Protein AF-A0A0K9NLX5-F1 (afdb_monomer_lite)

Foldseek 3Di:
DVVVVVLLVVLLVLLAVLLVVVVVLCVVCVPPDPVVVLVVLLVNLQVLLVQLVPDPSSLVSNCPRNPNVNLVVLLVLLQDDDDPSSVSSNVSSVSNVVSQCPDPVRVCSSCVDPCNVVSVVNNVCSPDPDPDDDDDDPPPPPDVPDDDDDDD

Secondary structure (DSSP, 8-state):
-HHHHHHHHHHHHHHHHHHHHHHHHHHHHTSS-HHHHHHHHHHHHHHHHHHHHH-HHHHHHHHSTTTTHHHHHHHHHHHS---GGGHHHHHHHHHHHHHHHT-TTTHHHHHTSTTHHHHHHHHHHHTSPPSS-----------TT-------

Organism: Zostera marina (NCBI:txid29655)

Radius of gyration: 17.02 Å; chains: 1; bounding box: 47×49×40 Å

Sequence (152 aa):
MDLFKRVIGSMKQTGAAAAVLWKSLTSVLSSANHKVKRGFEIRFAALVADIVAANEGRRRAIVEAGNGAVVDWLLDTVGKKSAVEGVATQAEAAKALAFLIGDVDVREKVLGRPGALPNLLRFIFSFQPKKSVKVKYFVVIMFPRYCRLLSF

Structure (mmCIF, N/CA/C/O backbone):
data_AF-A0A0K9NLX5-F1
#
_entry.id   AF-A0A0K9NLX5-F1
#
loop_
_atom_site.group_PDB
_atom_site.id
_atom_site.type_symbol
_atom_site.label_atom_id
_atom_site.label_alt_id
_atom_site.label_comp_id
_atom_site.label_asym_id
_atom_site.label_entity_id
_atom_site.label_seq_id
_atom_site.pdbx_PDB_ins_code
_atom_site.Cartn_x
_atom_site.Cartn_y
_atom_site.Cartn_z
_atom_site.occupancy
_atom_site.B_iso_or_equiv
_atom_site.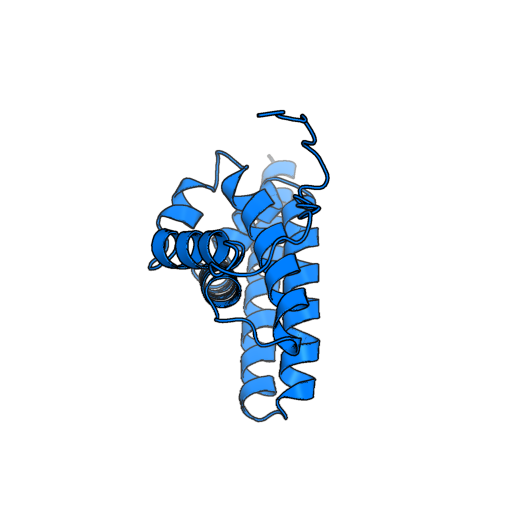auth_seq_id
_atom_site.auth_comp_id
_atom_site.auth_asym_id
_atom_site.auth_atom_id
_atom_site.pdbx_PDB_model_num
ATOM 1 N N . MET A 1 1 ? -28.050 -0.451 16.691 1.00 49.97 1 MET A N 1
ATOM 2 C CA . MET A 1 1 ? -26.636 -0.843 16.915 1.00 49.97 1 MET A CA 1
ATOM 3 C C . MET A 1 1 ? -26.110 -1.848 15.879 1.00 49.97 1 MET A C 1
ATOM 5 O O . MET A 1 1 ? -24.898 -1.976 15.737 1.00 49.97 1 MET A O 1
ATOM 9 N N . ASP A 1 2 ? -26.972 -2.514 15.106 1.00 56.72 2 ASP A N 1
ATOM 10 C CA . ASP A 1 2 ? -26.576 -3.582 14.167 1.00 56.72 2 ASP A CA 1
ATOM 11 C C . ASP A 1 2 ? -25.874 -3.104 12.891 1.00 56.72 2 ASP A C 1
ATOM 13 O O . ASP A 1 2 ? -24.981 -3.782 12.385 1.00 56.72 2 ASP A O 1
ATOM 17 N N . LEU A 1 3 ? -26.193 -1.898 12.411 1.00 42.88 3 LEU A N 1
ATOM 18 C CA . LEU A 1 3 ? -25.539 -1.309 11.238 1.00 42.88 3 LEU A CA 1
ATOM 19 C C . LEU A 1 3 ? -24.044 -1.053 11.491 1.00 42.88 3 LEU A C 1
ATOM 21 O O . LEU A 1 3 ? -23.208 -1.413 10.669 1.00 42.88 3 LEU A O 1
ATOM 25 N N . PHE A 1 4 ? -23.697 -0.521 12.667 1.00 40.44 4 PHE A N 1
ATOM 26 C CA . PHE A 1 4 ? -22.307 -0.294 13.074 1.00 40.44 4 PHE A CA 1
ATOM 27 C C . PHE A 1 4 ? -21.530 -1.605 13.199 1.00 40.44 4 PHE A C 1
ATOM 29 O O . PHE A 1 4 ? -20.417 -1.701 12.694 1.00 40.44 4 PHE A O 1
ATOM 36 N N . LYS A 1 5 ? -22.123 -2.649 13.794 1.00 48.78 5 LYS A N 1
ATOM 37 C CA . LYS A 1 5 ? -21.491 -3.976 13.892 1.00 48.78 5 LYS A CA 1
ATOM 38 C C . LYS A 1 5 ? -21.259 -4.606 12.517 1.00 48.78 5 LYS A C 1
ATOM 40 O O . LYS A 1 5 ? -20.198 -5.176 12.284 1.00 48.78 5 LYS A O 1
ATOM 45 N N . ARG A 1 6 ? -22.210 -4.460 11.591 1.00 48.94 6 ARG A N 1
ATOM 46 C CA . ARG A 1 6 ? -22.115 -4.977 10.217 1.00 48.94 6 ARG A CA 1
ATOM 47 C C . ARG A 1 6 ? -21.091 -4.209 9.372 1.00 48.94 6 ARG A C 1
ATOM 49 O O . ARG A 1 6 ? -20.318 -4.831 8.646 1.00 48.94 6 ARG A O 1
ATOM 56 N N . VAL A 1 7 ? -21.021 -2.884 9.517 1.00 49.75 7 VAL A N 1
ATOM 57 C CA . VAL A 1 7 ? -20.004 -2.037 8.870 1.00 49.75 7 VAL A CA 1
ATOM 58 C C . VAL A 1 7 ? -18.612 -2.359 9.421 1.00 49.75 7 VAL A C 1
ATOM 60 O O . VAL A 1 7 ? -17.724 -2.685 8.637 1.00 49.75 7 VAL A O 1
ATOM 63 N N . ILE A 1 8 ? -18.438 -2.410 10.747 1.00 51.88 8 ILE A N 1
ATOM 64 C CA . ILE A 1 8 ? -17.172 -2.797 11.398 1.00 51.88 8 ILE A CA 1
ATOM 65 C C . ILE A 1 8 ? -16.764 -4.229 11.015 1.00 51.88 8 ILE A C 1
ATOM 67 O O . ILE A 1 8 ? -15.587 -4.485 10.764 1.00 51.88 8 ILE A O 1
ATOM 71 N N . GLY A 1 9 ? -17.723 -5.155 10.922 1.00 56.06 9 GLY A N 1
ATOM 72 C CA . GLY A 1 9 ? -17.496 -6.526 10.463 1.00 56.06 9 GLY A CA 1
ATOM 73 C C . GLY A 1 9 ? -16.967 -6.572 9.030 1.00 56.06 9 GLY A C 1
ATOM 74 O O . GLY A 1 9 ? -15.919 -7.165 8.782 1.00 56.06 9 GLY A O 1
ATOM 75 N N . SER A 1 10 ? -17.616 -5.856 8.107 1.00 58.69 10 SER A N 1
ATOM 76 C CA . SER A 1 10 ? -17.167 -5.759 6.711 1.00 58.69 10 SER A CA 1
ATOM 77 C C . SER A 1 10 ? -15.794 -5.084 6.568 1.00 58.69 10 SER A C 1
ATOM 79 O O . SER A 1 10 ? -14.985 -5.485 5.730 1.00 58.69 10 SER A O 1
ATOM 81 N N . MET A 1 11 ? -15.489 -4.099 7.421 1.00 54.88 11 MET A N 1
ATOM 82 C CA . MET A 1 11 ? -14.205 -3.391 7.446 1.00 54.88 11 MET A CA 1
ATOM 83 C C . MET A 1 11 ? -13.070 -4.305 7.913 1.00 54.88 11 MET A C 1
ATOM 85 O O . MET A 1 11 ? -12.039 -4.383 7.246 1.00 54.88 11 MET A O 1
ATOM 89 N N . LYS A 1 12 ? -13.273 -5.052 9.008 1.00 59.94 12 LYS A N 1
ATOM 90 C CA . LYS A 1 12 ? -12.306 -6.053 9.486 1.00 59.94 12 LYS A CA 1
ATOM 91 C C . LYS A 1 12 ? -12.065 -7.134 8.437 1.00 59.94 12 LYS A C 1
ATOM 93 O O . LYS A 1 12 ? -10.921 -7.508 8.200 1.00 59.94 12 LYS A O 1
ATOM 98 N N . GLN A 1 13 ? -13.124 -7.585 7.770 1.00 69.75 13 GLN A N 1
ATOM 99 C CA . GLN A 1 13 ? -13.037 -8.609 6.734 1.00 69.75 13 GLN A CA 1
ATOM 100 C C . GLN A 1 13 ? -12.297 -8.104 5.486 1.00 69.75 13 GLN A C 1
ATOM 102 O O . GLN A 1 13 ? -11.485 -8.838 4.936 1.00 69.75 13 GLN A O 1
ATOM 107 N N . THR A 1 14 ? -12.488 -6.840 5.089 1.00 72.19 14 THR A N 1
ATOM 108 C CA . THR A 1 14 ? -11.782 -6.229 3.945 1.00 72.19 14 THR A CA 1
ATOM 109 C C . THR A 1 14 ? -10.289 -6.052 4.229 1.00 72.19 14 THR A C 1
ATOM 111 O O . THR A 1 14 ? -9.460 -6.427 3.404 1.00 72.19 14 THR A O 1
ATOM 114 N N . GLY A 1 15 ? -9.930 -5.524 5.405 1.00 66.81 15 GLY A N 1
ATOM 115 C CA . GLY A 1 15 ? -8.527 -5.359 5.803 1.00 66.81 15 GLY A CA 1
ATOM 116 C C . GLY A 1 15 ? -7.811 -6.700 5.983 1.00 66.81 15 GLY A C 1
ATOM 117 O O . GLY A 1 15 ? -6.694 -6.881 5.496 1.00 66.81 15 GLY A O 1
ATOM 118 N N . ALA A 1 16 ? -8.474 -7.676 6.612 1.00 73.06 16 ALA A N 1
ATOM 119 C CA . ALA A 1 16 ? -7.947 -9.030 6.760 1.00 73.06 16 ALA A CA 1
ATOM 120 C C . ALA A 1 16 ? -7.795 -9.736 5.405 1.00 73.06 16 ALA A C 1
ATOM 122 O O . ALA A 1 16 ? -6.747 -10.320 5.148 1.00 73.06 16 ALA A O 1
ATOM 123 N N . ALA A 1 17 ? -8.786 -9.638 4.514 1.00 74.69 17 ALA A N 1
ATOM 124 C CA . ALA A 1 17 ? -8.707 -10.214 3.174 1.00 74.69 17 ALA A CA 1
ATOM 125 C C . ALA A 1 17 ? -7.586 -9.575 2.347 1.00 74.69 17 ALA A C 1
ATOM 127 O O . ALA A 1 17 ? -6.812 -10.299 1.733 1.00 74.69 17 ALA A O 1
ATOM 128 N N . ALA A 1 18 ? -7.437 -8.246 2.379 1.00 71.44 18 ALA A N 1
ATOM 129 C CA . ALA A 1 18 ? -6.341 -7.558 1.699 1.00 71.44 18 ALA A CA 1
ATOM 130 C C . ALA A 1 18 ? -4.970 -8.009 2.227 1.00 71.44 18 ALA A C 1
ATOM 132 O O . ALA A 1 18 ? -4.058 -8.255 1.441 1.00 71.44 18 ALA A O 1
ATOM 133 N N . ALA A 1 19 ? -4.835 -8.179 3.546 1.00 72.25 19 ALA A N 1
ATOM 134 C CA . ALA A 1 19 ? -3.604 -8.659 4.166 1.00 72.25 19 ALA A CA 1
ATOM 135 C C . ALA A 1 19 ? -3.295 -10.123 3.821 1.00 72.25 19 ALA A C 1
ATOM 137 O O . ALA A 1 19 ? -2.144 -10.456 3.544 1.00 72.25 19 ALA A O 1
ATOM 138 N N . VAL A 1 20 ? -4.306 -10.996 3.833 1.00 78.81 20 VAL A N 1
ATOM 139 C CA . VAL A 1 20 ? -4.167 -12.409 3.454 1.00 78.81 20 VAL A CA 1
ATOM 140 C C . VAL A 1 20 ? -3.810 -12.523 1.979 1.00 78.81 20 VAL A C 1
ATOM 142 O O . VAL A 1 20 ? -2.828 -13.181 1.659 1.00 78.81 20 VAL A O 1
ATOM 145 N N . LEU A 1 21 ? -4.526 -11.822 1.096 1.00 77.38 21 LEU A N 1
ATOM 146 C CA . LEU A 1 21 ? -4.203 -11.753 -0.328 1.00 77.38 21 LEU A CA 1
ATOM 147 C C . LEU A 1 21 ? -2.765 -11.282 -0.525 1.00 77.38 21 LEU A C 1
ATOM 149 O O . LEU A 1 21 ? -1.991 -11.969 -1.183 1.00 77.38 21 LEU A O 1
ATOM 153 N N . TRP A 1 22 ? -2.378 -10.168 0.102 1.00 77.12 22 TRP A N 1
ATOM 154 C CA . TRP A 1 22 ? -1.021 -9.643 0.004 1.00 77.12 22 TRP A CA 1
ATOM 155 C C . TRP A 1 22 ? 0.027 -10.670 0.440 1.00 77.12 22 TRP A C 1
ATOM 157 O O . TRP A 1 22 ? 0.966 -10.917 -0.313 1.00 77.12 22 TRP A O 1
ATOM 167 N N . LYS A 1 23 ? -0.149 -11.309 1.605 1.00 78.31 23 LYS A N 1
ATOM 168 C CA . LYS A 1 23 ? 0.773 -12.328 2.135 1.00 78.31 23 LYS A CA 1
ATOM 169 C C . LYS A 1 23 ? 0.855 -13.568 1.247 1.00 78.31 23 LYS A C 1
ATOM 171 O O . LYS A 1 23 ? 1.952 -14.020 0.928 1.00 78.31 23 LYS A O 1
ATOM 176 N N . SER A 1 24 ? -0.285 -14.114 0.831 1.00 77.12 24 SER A N 1
ATOM 177 C CA . SER A 1 24 ? -0.334 -15.285 -0.047 1.00 77.12 24 SER A CA 1
ATOM 178 C C . SER A 1 24 ? 0.334 -14.992 -1.388 1.00 77.12 24 SER A C 1
ATOM 180 O O . SER A 1 24 ? 1.126 -15.793 -1.877 1.00 77.12 24 SER A O 1
ATOM 182 N N . LEU A 1 25 ? 0.082 -13.815 -1.958 1.00 70.19 25 LEU A N 1
ATOM 183 C CA . LEU A 1 25 ? 0.653 -13.425 -3.240 1.00 70.19 25 LEU A CA 1
ATOM 184 C C . LEU A 1 25 ? 2.140 -13.097 -3.145 1.00 70.19 25 LEU A C 1
ATOM 186 O O . LEU A 1 25 ? 2.895 -13.533 -4.006 1.00 70.19 25 LEU A O 1
ATOM 190 N N . THR A 1 26 ? 2.604 -12.413 -2.097 1.00 75.25 26 THR A N 1
ATOM 191 C CA . THR A 1 26 ? 4.052 -12.219 -1.897 1.00 75.25 26 THR A CA 1
ATOM 192 C C . THR A 1 26 ? 4.780 -13.538 -1.690 1.00 75.25 26 THR A C 1
ATOM 194 O O . THR A 1 26 ? 5.883 -13.695 -2.210 1.00 75.25 26 THR A O 1
ATOM 197 N N . SER A 1 27 ? 4.162 -14.500 -1.001 1.00 81.62 27 SER A N 1
ATOM 198 C CA . SER A 1 27 ? 4.721 -15.842 -0.838 1.00 81.62 27 SER A CA 1
ATOM 199 C C . SER A 1 27 ? 4.879 -16.554 -2.185 1.00 81.62 27 SER A C 1
ATOM 201 O O . SER A 1 27 ? 5.985 -16.974 -2.516 1.00 81.62 27 SER A O 1
ATOM 203 N N . VAL A 1 28 ? 3.834 -16.597 -3.016 1.00 76.44 28 VAL A N 1
ATOM 204 C CA . VAL A 1 28 ? 3.893 -17.227 -4.350 1.00 76.44 28 VAL A CA 1
ATOM 205 C C . VAL A 1 28 ? 4.846 -16.487 -5.294 1.00 76.44 28 VAL A C 1
ATOM 207 O O . VAL A 1 28 ? 5.58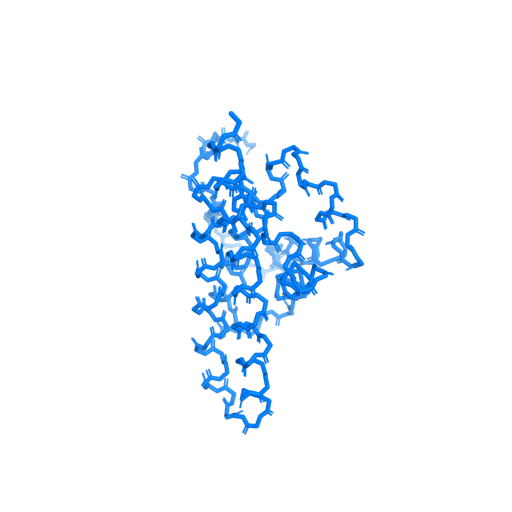0 -17.104 -6.059 1.00 76.44 28 VAL A O 1
ATOM 210 N N . LEU A 1 29 ? 4.876 -15.156 -5.241 1.00 75.00 29 LEU A N 1
ATOM 211 C CA . LEU A 1 29 ? 5.716 -14.348 -6.126 1.00 75.00 29 LEU A CA 1
ATOM 212 C C . LEU A 1 29 ? 7.180 -14.282 -5.699 1.00 75.00 29 LEU A C 1
ATOM 214 O O . LEU A 1 29 ? 8.006 -13.793 -6.470 1.00 75.00 29 LEU A O 1
ATOM 218 N N . SER A 1 30 ? 7.513 -14.761 -4.500 1.00 74.81 30 SER A N 1
ATOM 219 C CA . SER A 1 30 ? 8.898 -14.829 -4.028 1.00 74.81 30 SER A CA 1
ATOM 220 C C . SER A 1 30 ? 9.764 -15.756 -4.889 1.00 74.81 30 SER A C 1
ATOM 222 O O . SER A 1 30 ? 10.947 -15.476 -5.063 1.00 74.81 30 SER A O 1
ATOM 224 N N . SER A 1 31 ? 9.167 -16.786 -5.497 1.00 76.38 31 SER A N 1
ATOM 225 C CA . SER A 1 31 ? 9.816 -17.727 -6.419 1.00 76.38 31 SER A CA 1
ATOM 226 C C . SER A 1 31 ? 9.497 -17.463 -7.899 1.00 76.38 31 SER A C 1
ATOM 228 O O . SER A 1 31 ? 10.004 -18.160 -8.778 1.00 76.38 31 SER A O 1
ATOM 230 N N . ALA A 1 32 ? 8.656 -16.467 -8.200 1.00 77.19 32 ALA A N 1
ATOM 231 C CA . ALA A 1 32 ? 8.185 -16.194 -9.553 1.00 77.19 32 ALA A CA 1
ATOM 232 C C . ALA A 1 32 ? 9.144 -15.302 -10.356 1.00 77.19 32 ALA A C 1
ATOM 234 O O . ALA A 1 32 ? 9.860 -14.454 -9.823 1.00 77.19 32 ALA A O 1
ATOM 235 N N . ASN A 1 33 ? 9.077 -15.424 -11.685 1.00 86.06 33 ASN A N 1
ATOM 236 C CA . ASN A 1 33 ? 9.801 -14.552 -12.605 1.00 86.06 33 ASN A CA 1
ATOM 237 C C . ASN A 1 33 ? 9.425 -13.067 -12.408 1.00 86.06 33 ASN A C 1
ATOM 239 O O . ASN A 1 33 ? 8.255 -12.719 -12.217 1.00 86.06 33 ASN A O 1
ATOM 243 N N . HIS A 1 34 ? 10.405 -12.172 -12.568 1.00 79.75 34 HIS A N 1
ATOM 244 C CA . HIS A 1 34 ? 10.259 -10.731 -12.349 1.00 79.75 34 HIS A CA 1
ATOM 245 C C . HIS A 1 34 ? 9.104 -10.088 -13.133 1.00 79.75 34 HIS A C 1
ATOM 247 O O . HIS A 1 34 ? 8.456 -9.180 -12.617 1.00 79.75 34 HIS A O 1
ATOM 253 N N . LYS A 1 35 ? 8.799 -10.561 -14.351 1.00 82.81 35 LYS A N 1
ATOM 254 C CA . LYS A 1 35 ? 7.668 -10.047 -15.148 1.00 82.81 35 LYS A CA 1
ATOM 255 C C . LYS A 1 35 ? 6.310 -10.354 -14.508 1.00 82.81 35 LYS A C 1
ATOM 257 O O . LYS A 1 35 ? 5.448 -9.482 -14.461 1.00 82.81 35 LYS A O 1
ATOM 262 N N . VAL A 1 36 ? 6.136 -11.572 -13.991 1.00 83.19 36 VAL A N 1
ATOM 263 C CA . VAL A 1 36 ? 4.894 -12.006 -13.328 1.00 83.19 36 VAL A CA 1
ATOM 264 C C . VAL A 1 36 ? 4.718 -11.254 -12.014 1.00 83.19 36 VAL A C 1
ATOM 266 O O . VAL A 1 36 ? 3.643 -10.723 -11.746 1.00 83.19 36 VAL A O 1
ATOM 269 N N . LYS A 1 37 ? 5.806 -11.116 -11.247 1.00 83.44 37 LYS A N 1
ATOM 270 C CA . LYS A 1 37 ? 5.828 -10.317 -10.020 1.00 83.44 37 LYS A CA 1
ATOM 271 C C . LYS A 1 37 ? 5.406 -8.867 -10.271 1.00 83.44 37 LYS A C 1
ATOM 273 O O . LYS A 1 37 ? 4.491 -8.388 -9.612 1.00 83.44 37 LYS A O 1
ATOM 278 N N . ARG A 1 38 ? 5.983 -8.199 -11.275 1.00 80.69 38 ARG A N 1
ATOM 279 C CA . ARG A 1 38 ? 5.613 -6.817 -11.638 1.00 80.69 38 ARG A CA 1
ATOM 280 C C . ARG A 1 38 ? 4.164 -6.686 -12.105 1.00 80.69 38 ARG A C 1
ATOM 282 O O . ARG A 1 38 ? 3.467 -5.764 -11.690 1.00 80.69 38 ARG A O 1
ATOM 289 N N . GLY A 1 39 ? 3.704 -7.616 -12.946 1.00 84.88 39 GLY A N 1
ATOM 290 C CA . GLY A 1 39 ? 2.323 -7.638 -13.434 1.00 84.88 39 GLY A CA 1
ATOM 291 C C . GLY A 1 39 ? 1.297 -7.795 -12.310 1.00 84.88 39 GLY A C 1
ATOM 292 O O . GLY A 1 39 ? 0.182 -7.286 -12.416 1.00 84.88 39 GLY A O 1
ATOM 293 N N . PHE A 1 40 ? 1.680 -8.448 -11.215 1.00 86.06 40 PHE A N 1
ATOM 294 C CA . PHE A 1 40 ? 0.878 -8.476 -10.003 1.00 86.06 40 PHE A CA 1
ATOM 295 C C . PHE A 1 40 ? 0.983 -7.182 -9.193 1.00 86.06 40 PHE A C 1
ATOM 297 O O . PHE A 1 40 ? -0.049 -6.642 -8.811 1.00 86.06 40 PHE A O 1
ATOM 304 N N . GLU A 1 41 ? 2.194 -6.677 -8.940 1.00 89.50 41 GLU A N 1
ATOM 305 C CA . GLU A 1 41 ? 2.409 -5.474 -8.123 1.00 89.50 41 GLU A CA 1
ATOM 306 C C . GLU A 1 41 ? 1.573 -4.288 -8.626 1.00 89.50 41 GLU A C 1
ATOM 308 O O . GLU A 1 41 ? 0.917 -3.624 -7.826 1.00 89.50 41 GLU A O 1
ATOM 313 N N . ILE A 1 42 ? 1.507 -4.068 -9.946 1.00 90.00 42 ILE A N 1
ATOM 314 C CA . ILE A 1 42 ? 0.666 -3.011 -10.530 1.00 90.00 42 ILE A CA 1
ATOM 315 C C . ILE A 1 42 ? -0.833 -3.246 -10.286 1.00 90.00 42 ILE A C 1
ATOM 317 O O . ILE A 1 42 ? -1.549 -2.317 -9.921 1.00 90.00 42 ILE A O 1
ATOM 321 N N . ARG A 1 43 ? -1.323 -4.485 -10.437 1.00 91.06 43 ARG A N 1
ATOM 322 C CA . ARG A 1 43 ? -2.741 -4.825 -10.216 1.00 91.06 43 ARG A CA 1
ATOM 323 C C . ARG A 1 43 ? -3.120 -4.714 -8.747 1.00 91.06 43 ARG A C 1
ATOM 325 O O . ARG A 1 43 ? -4.219 -4.270 -8.436 1.00 91.06 43 ARG A O 1
ATOM 332 N N . PHE A 1 44 ? -2.216 -5.101 -7.852 1.00 90.69 44 PHE A N 1
ATOM 333 C CA . PHE A 1 44 ? -2.405 -4.941 -6.419 1.00 90.69 44 PHE A CA 1
ATOM 334 C C . PHE A 1 44 ? -2.434 -3.461 -6.029 1.00 90.69 44 PHE A C 1
ATOM 336 O O . PHE A 1 44 ? -3.354 -3.051 -5.327 1.00 90.69 44 PHE A O 1
ATOM 343 N N . ALA A 1 45 ? -1.505 -2.644 -6.538 1.00 92.19 45 ALA A N 1
ATOM 344 C CA . ALA A 1 45 ? -1.515 -1.200 -6.306 1.00 92.19 45 ALA A CA 1
ATOM 345 C C . ALA A 1 45 ? -2.819 -0.550 -6.799 1.00 92.19 45 ALA A C 1
ATOM 347 O O . ALA A 1 45 ? -3.446 0.187 -6.040 1.00 92.19 45 ALA A O 1
ATOM 348 N N . ALA A 1 46 ? -3.262 -0.878 -8.018 1.00 91.94 46 ALA A N 1
ATOM 349 C CA . ALA A 1 46 ? -4.511 -0.369 -8.586 1.00 91.94 46 ALA A CA 1
ATOM 350 C C . ALA A 1 46 ? -5.737 -0.790 -7.758 1.00 91.94 46 ALA A C 1
ATOM 352 O O . ALA A 1 46 ? -6.567 0.041 -7.397 1.00 91.94 46 ALA A O 1
ATOM 353 N N . LEU A 1 47 ? -5.816 -2.069 -7.373 1.00 91.06 47 LEU A N 1
ATOM 354 C CA . LEU A 1 47 ? -6.895 -2.582 -6.529 1.00 91.06 47 LEU A CA 1
ATOM 355 C C . LEU A 1 47 ? -6.948 -1.858 -5.180 1.00 91.06 47 LEU A C 1
ATOM 357 O O . LEU A 1 47 ? -8.022 -1.466 -4.725 1.00 91.06 47 LEU A O 1
ATOM 361 N N . VAL A 1 48 ? -5.794 -1.674 -4.533 1.00 91.94 48 VAL A N 1
ATOM 362 C CA . VAL A 1 48 ? -5.720 -0.943 -3.266 1.00 91.94 48 VAL A CA 1
ATOM 363 C C . VAL A 1 48 ? -6.159 0.503 -3.472 1.00 91.94 48 VAL A C 1
ATOM 365 O O . VAL A 1 48 ? -6.973 0.977 -2.682 1.00 91.94 48 VAL A O 1
ATOM 368 N N . ALA A 1 49 ? -5.701 1.170 -4.537 1.00 92.88 49 ALA A N 1
ATOM 369 C CA . ALA A 1 49 ? -6.102 2.532 -4.886 1.00 92.88 49 ALA A CA 1
ATOM 370 C C . ALA A 1 49 ? -7.629 2.666 -5.030 1.00 92.88 49 ALA A C 1
ATOM 372 O O . ALA A 1 49 ? -8.219 3.598 -4.482 1.00 92.88 49 ALA A O 1
ATOM 373 N N . ASP A 1 50 ? -8.283 1.713 -5.689 1.00 92.06 50 ASP A N 1
ATOM 374 C CA . ASP A 1 50 ? -9.734 1.731 -5.885 1.00 92.06 50 ASP A CA 1
ATOM 375 C C . ASP A 1 50 ? -10.504 1.429 -4.583 1.00 92.06 50 ASP A C 1
ATOM 377 O O . ASP A 1 50 ? -11.549 2.030 -4.310 1.00 92.06 50 ASP A O 1
ATOM 381 N N . ILE A 1 51 ? -9.973 0.557 -3.716 1.00 88.69 51 ILE A N 1
ATOM 382 C CA . ILE A 1 51 ? -10.551 0.280 -2.390 1.00 88.69 51 ILE A CA 1
ATOM 383 C C . ILE A 1 51 ? -10.472 1.517 -1.487 1.00 88.69 51 ILE A C 1
ATOM 385 O O . ILE A 1 51 ? -11.472 1.859 -0.848 1.00 88.69 51 ILE A O 1
ATOM 389 N N . VAL A 1 52 ? -9.317 2.193 -1.430 1.00 92.81 52 VAL A N 1
ATOM 390 C CA . VAL A 1 52 ? -9.131 3.391 -0.589 1.00 92.81 52 VAL A CA 1
ATOM 39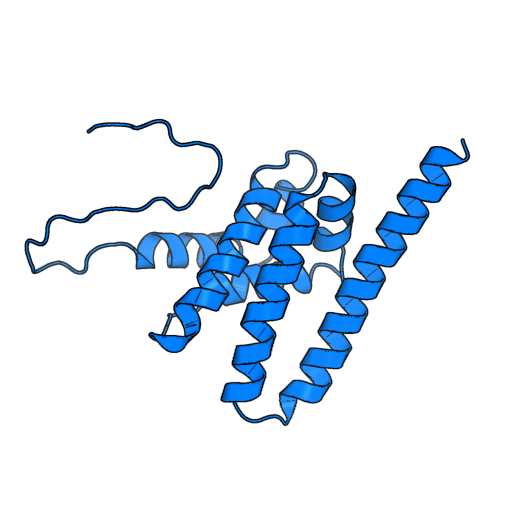1 C C . VAL A 1 52 ? -9.898 4.601 -1.127 1.00 92.81 52 VAL A C 1
ATOM 393 O O . VAL A 1 52 ? -10.374 5.426 -0.345 1.00 92.81 52 VAL A O 1
ATOM 396 N N . ALA A 1 53 ? -10.092 4.690 -2.445 1.00 90.75 53 ALA A N 1
ATOM 397 C CA . ALA A 1 53 ? -10.903 5.734 -3.065 1.00 90.75 53 ALA A CA 1
ATOM 398 C C . ALA A 1 53 ? -12.393 5.627 -2.697 1.00 90.75 53 ALA A C 1
ATOM 400 O O . ALA A 1 53 ? -13.095 6.636 -2.673 1.00 90.75 53 ALA A O 1
ATOM 401 N N . ALA A 1 54 ? -12.883 4.419 -2.400 1.00 89.94 54 ALA A N 1
ATOM 402 C CA . ALA A 1 54 ? -14.312 4.165 -2.265 1.00 89.94 54 ALA A CA 1
ATOM 403 C C . ALA A 1 54 ? -14.960 4.777 -1.008 1.00 89.94 54 ALA A C 1
ATOM 405 O O . ALA A 1 54 ? -16.065 5.301 -1.116 1.00 89.94 54 ALA A O 1
ATOM 406 N N . ASN A 1 55 ? -14.344 4.679 0.182 1.00 87.00 55 ASN A N 1
ATOM 407 C CA . ASN A 1 55 ? -14.833 5.339 1.409 1.00 87.00 55 ASN A CA 1
ATOM 408 C C . ASN A 1 55 ? -13.829 5.292 2.582 1.00 87.00 55 ASN A C 1
ATOM 410 O O . ASN A 1 55 ? -12.913 4.471 2.609 1.00 87.00 55 ASN A O 1
ATOM 414 N N . GLU A 1 56 ? -14.078 6.129 3.595 1.00 85.06 56 GLU A N 1
ATOM 415 C CA . GLU A 1 56 ? -13.320 6.254 4.858 1.00 85.06 56 GLU A CA 1
ATOM 416 C C . GLU A 1 56 ? -13.173 4.932 5.627 1.00 85.06 56 GLU A C 1
ATOM 418 O O . GLU A 1 56 ? -12.114 4.616 6.174 1.00 85.06 56 GLU A O 1
ATOM 423 N N . GLY A 1 57 ? -14.227 4.108 5.660 1.00 85.50 57 GLY A N 1
ATOM 424 C CA . GLY A 1 57 ? -14.195 2.810 6.337 1.00 85.50 57 GLY A CA 1
ATOM 425 C C . GLY A 1 57 ? -13.166 1.859 5.719 1.00 85.50 57 GLY A C 1
ATOM 426 O O . GLY A 1 57 ? -12.408 1.193 6.426 1.00 85.50 57 GLY A O 1
ATOM 427 N N . ARG A 1 58 ? -13.083 1.838 4.388 1.00 87.25 58 ARG A N 1
ATOM 428 C CA . ARG A 1 58 ? -12.095 1.044 3.649 1.00 87.25 58 ARG A CA 1
ATOM 429 C C . ARG A 1 58 ? -10.679 1.586 3.817 1.00 87.25 58 ARG A C 1
ATOM 431 O O . ARG A 1 58 ? -9.754 0.790 3.946 1.00 87.25 58 ARG A O 1
ATOM 438 N N . ARG A 1 59 ? -10.504 2.908 3.901 1.00 92.00 59 ARG A N 1
ATOM 439 C CA . ARG A 1 59 ? -9.193 3.520 4.179 1.00 92.00 59 ARG A CA 1
ATOM 440 C C . ARG A 1 59 ? -8.634 3.094 5.529 1.00 92.00 59 ARG A C 1
ATOM 442 O O . ARG A 1 59 ? -7.508 2.608 5.585 1.00 92.00 59 ARG A O 1
ATOM 449 N N . ARG A 1 60 ? -9.448 3.152 6.588 1.00 90.19 60 ARG A N 1
ATOM 450 C CA . ARG A 1 60 ? -9.072 2.633 7.917 1.00 90.19 60 ARG A CA 1
ATOM 451 C C . ARG A 1 60 ? -8.705 1.150 7.876 1.00 90.19 60 ARG A C 1
ATOM 453 O O . ARG A 1 60 ? -7.693 0.758 8.446 1.00 90.19 60 ARG A O 1
ATOM 460 N N . ALA A 1 61 ? -9.486 0.336 7.167 1.00 89.69 61 ALA A N 1
ATOM 461 C CA . ALA A 1 61 ? -9.212 -1.094 7.036 1.00 89.69 61 ALA A CA 1
ATOM 462 C C . ALA A 1 61 ? -7.874 -1.392 6.334 1.00 89.69 61 ALA A C 1
ATOM 464 O O . ALA A 1 61 ? -7.166 -2.306 6.748 1.00 89.69 61 ALA A O 1
ATOM 465 N N . ILE A 1 62 ? -7.520 -0.627 5.295 1.00 91.19 62 ILE A N 1
ATOM 466 C CA . ILE A 1 62 ? -6.253 -0.782 4.563 1.00 91.19 62 ILE A CA 1
ATOM 467 C C . ILE A 1 62 ? -5.053 -0.320 5.394 1.00 91.19 62 ILE A C 1
ATOM 469 O O . ILE A 1 62 ? -4.011 -0.969 5.362 1.00 91.19 62 ILE A O 1
ATOM 473 N N . VAL A 1 63 ? -5.193 0.755 6.169 1.00 92.44 63 VAL A N 1
ATOM 474 C CA . VAL A 1 63 ? -4.107 1.280 7.017 1.00 92.44 63 VAL A CA 1
ATOM 475 C C . VAL A 1 63 ? -3.712 0.288 8.110 1.00 92.44 63 VAL A C 1
ATOM 477 O O . VAL A 1 63 ? -2.531 0.140 8.411 1.00 92.44 63 VAL A O 1
ATOM 480 N N . GLU A 1 64 ? -4.683 -0.452 8.645 1.00 88.69 64 GLU A N 1
ATOM 481 C CA . GLU A 1 64 ? -4.459 -1.504 9.645 1.00 88.69 64 GLU A CA 1
ATOM 482 C C . GLU A 1 64 ? -4.125 -2.875 9.021 1.00 88.69 64 GLU A C 1
ATOM 484 O O . GLU A 1 64 ? -3.727 -3.812 9.722 1.00 88.69 64 GLU A O 1
ATOM 489 N N . ALA A 1 65 ? -4.273 -3.031 7.700 1.00 87.69 65 ALA A N 1
ATOM 490 C CA . ALA A 1 65 ? -4.119 -4.316 7.028 1.00 87.69 65 ALA A CA 1
ATOM 491 C C . ALA A 1 65 ? -2.697 -4.870 7.200 1.00 87.69 65 ALA A C 1
ATOM 493 O O . ALA A 1 65 ? -1.701 -4.248 6.822 1.00 87.69 65 ALA A O 1
ATOM 494 N N . GLY A 1 66 ? -2.607 -6.072 7.775 1.00 81.88 66 GLY A N 1
ATOM 495 C CA . GLY A 1 66 ? -1.333 -6.752 7.997 1.00 81.88 66 GLY A CA 1
ATOM 496 C C . GLY A 1 66 ? -0.392 -5.976 8.920 1.00 81.88 66 GLY A C 1
ATOM 497 O O . GLY A 1 66 ? 0.810 -6.003 8.684 1.00 81.88 66 GLY A O 1
ATOM 498 N N . ASN A 1 67 ? -0.925 -5.274 9.930 1.00 85.88 67 ASN A N 1
ATOM 499 C CA . ASN A 1 67 ? -0.162 -4.399 10.831 1.00 85.88 67 ASN A CA 1
ATOM 500 C C . ASN A 1 67 ? 0.496 -3.204 10.104 1.00 85.88 67 ASN A C 1
ATOM 502 O O . ASN A 1 67 ? 1.621 -2.793 10.403 1.00 85.88 67 ASN A O 1
ATOM 506 N N . GLY A 1 68 ? -0.200 -2.681 9.090 1.00 88.94 68 GLY A N 1
ATOM 507 C CA . GLY A 1 68 ? 0.276 -1.607 8.217 1.00 88.94 68 GLY A CA 1
ATOM 508 C C . GLY A 1 68 ? 1.268 -2.049 7.141 1.00 88.94 68 GLY A C 1
ATOM 509 O O . GLY A 1 68 ? 1.808 -1.199 6.439 1.00 88.94 68 GLY A O 1
ATOM 510 N N . ALA A 1 69 ? 1.475 -3.357 6.947 1.00 89.69 69 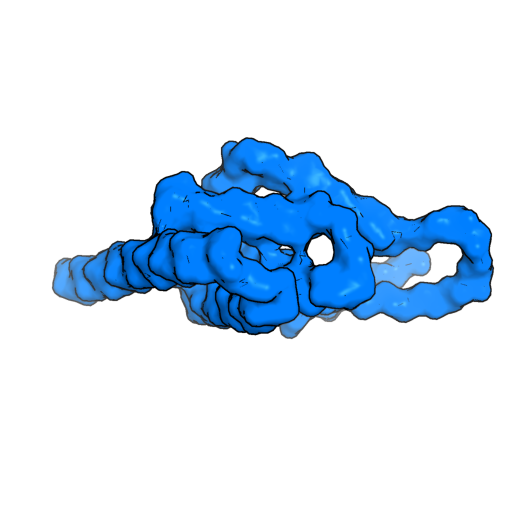ALA A N 1
ATOM 511 C CA . ALA A 1 69 ? 2.361 -3.876 5.902 1.00 89.69 69 ALA A CA 1
ATOM 512 C C . ALA A 1 69 ? 1.947 -3.430 4.489 1.00 89.69 69 ALA A C 1
ATOM 514 O O . ALA A 1 69 ? 2.802 -3.245 3.626 1.00 89.69 69 ALA A O 1
ATOM 515 N N . VAL A 1 70 ? 0.644 -3.232 4.244 1.00 91.19 70 VAL A N 1
ATOM 516 C CA . VAL A 1 70 ? 0.160 -2.707 2.956 1.00 91.19 70 VAL A CA 1
ATOM 517 C C . VAL A 1 70 ? 0.627 -1.264 2.754 1.00 91.19 70 VAL A C 1
ATOM 519 O O . VAL A 1 70 ? 1.093 -0.919 1.673 1.00 91.19 70 VAL A O 1
ATOM 522 N N . VAL A 1 71 ? 0.563 -0.433 3.798 1.00 94.56 71 VAL A N 1
ATOM 523 C CA . VAL A 1 71 ? 1.023 0.963 3.741 1.00 94.56 71 VAL A CA 1
ATOM 524 C C . VAL A 1 71 ? 2.540 1.033 3.601 1.00 94.56 71 VAL A C 1
ATOM 526 O O . VAL A 1 71 ? 3.028 1.797 2.773 1.00 94.56 71 VAL A O 1
ATOM 529 N N . ASP A 1 72 ? 3.286 0.200 4.330 1.00 94.38 72 ASP A N 1
ATOM 530 C CA . ASP A 1 72 ? 4.745 0.121 4.183 1.00 94.38 72 ASP A CA 1
ATOM 531 C C . ASP A 1 72 ? 5.143 -0.247 2.760 1.00 94.38 72 ASP A C 1
ATOM 533 O O . ASP A 1 72 ? 6.043 0.361 2.184 1.00 94.38 72 ASP A O 1
ATOM 537 N N . TRP A 1 73 ? 4.445 -1.218 2.169 1.00 94.12 73 TRP A N 1
ATOM 538 C CA . TRP A 1 73 ? 4.703 -1.621 0.798 1.00 94.12 73 TRP A CA 1
ATOM 539 C C . TRP A 1 73 ? 4.386 -0.505 -0.204 1.00 94.12 73 TRP A C 1
ATOM 541 O O . TRP A 1 73 ? 5.157 -0.301 -1.143 1.00 94.12 73 TRP A O 1
ATOM 551 N N . LEU A 1 74 ? 3.296 0.248 -0.010 1.00 94.50 74 LEU A N 1
ATOM 552 C CA . LEU A 1 74 ? 2.975 1.412 -0.844 1.00 94.50 74 LEU A CA 1
ATOM 553 C C . LEU A 1 74 ? 4.071 2.483 -0.746 1.00 94.50 74 LEU A C 1
ATOM 555 O O . LEU A 1 74 ? 4.532 2.987 -1.772 1.00 94.50 74 LEU A O 1
ATOM 559 N N . LEU A 1 75 ? 4.518 2.795 0.474 1.00 94.69 75 LEU A N 1
ATOM 560 C CA . LEU A 1 75 ? 5.582 3.765 0.735 1.00 94.69 75 LEU A CA 1
ATOM 561 C C . LEU A 1 75 ? 6.909 3.332 0.104 1.00 94.69 75 LEU A C 1
ATOM 563 O O . LEU A 1 75 ? 7.542 4.126 -0.589 1.00 94.69 75 LEU A O 1
ATOM 567 N N . ASP A 1 76 ? 7.319 2.079 0.297 1.00 93.25 76 ASP A N 1
ATOM 568 C CA . ASP A 1 76 ? 8.524 1.518 -0.322 1.00 93.25 76 ASP A CA 1
ATOM 569 C C . ASP A 1 76 ? 8.434 1.558 -1.853 1.00 93.25 76 ASP A C 1
ATOM 571 O O . ASP A 1 76 ? 9.363 1.984 -2.535 1.00 93.25 76 ASP A O 1
ATOM 575 N N . THR A 1 77 ? 7.280 1.186 -2.408 1.00 92.12 77 THR A N 1
ATOM 576 C CA . THR A 1 77 ? 7.045 1.171 -3.855 1.00 92.12 77 THR A CA 1
ATOM 577 C C . THR A 1 77 ? 7.202 2.558 -4.468 1.00 92.12 77 THR A C 1
ATOM 579 O O . THR A 1 77 ? 7.942 2.716 -5.441 1.00 92.12 77 THR A O 1
ATOM 582 N N . VAL A 1 78 ? 6.588 3.574 -3.864 1.00 91.69 78 VAL A N 1
ATOM 583 C CA . VAL A 1 78 ? 6.715 4.977 -4.284 1.00 91.69 78 VAL A CA 1
ATOM 584 C C . VAL A 1 78 ? 8.149 5.496 -4.110 1.00 91.69 78 VAL A C 1
ATOM 586 O O . VAL A 1 78 ? 8.646 6.241 -4.951 1.00 91.69 78 VAL A O 1
ATOM 589 N N . GLY A 1 79 ? 8.854 5.036 -3.075 1.00 87.31 79 GLY A N 1
ATOM 590 C CA . GLY A 1 79 ? 10.249 5.377 -2.803 1.00 87.31 79 GLY A CA 1
ATOM 591 C C . GLY A 1 79 ? 11.296 4.631 -3.642 1.00 87.31 79 GLY A C 1
ATOM 592 O O . GLY A 1 79 ? 12.487 4.927 -3.505 1.00 87.31 79 GLY A O 1
ATOM 593 N N . LYS A 1 80 ? 10.925 3.669 -4.495 1.00 86.81 80 LYS A N 1
ATOM 594 C CA . LYS A 1 80 ? 11.887 2.981 -5.376 1.00 86.81 80 LYS A CA 1
ATOM 595 C C . LYS A 1 80 ? 12.406 3.922 -6.464 1.00 86.81 80 LYS A C 1
ATOM 597 O O . LYS A 1 80 ? 11.692 4.778 -6.980 1.00 86.81 80 LYS A O 1
ATOM 602 N N . LYS A 1 81 ? 13.665 3.753 -6.873 1.00 75.25 81 LYS A N 1
ATOM 603 C CA . LYS A 1 81 ? 14.141 4.380 -8.115 1.00 75.25 81 LYS A CA 1
ATOM 604 C C . LYS A 1 81 ? 13.462 3.663 -9.280 1.00 75.25 81 LYS A C 1
ATOM 606 O O . LYS A 1 81 ? 13.722 2.481 -9.494 1.00 75.25 81 LYS A O 1
ATOM 611 N N . SER A 1 82 ? 12.582 4.356 -9.999 1.00 62.62 82 SER A N 1
ATOM 612 C CA . SER A 1 82 ? 11.880 3.752 -11.131 1.00 62.62 82 SER A CA 1
ATOM 613 C C . SER A 1 82 ? 12.844 3.495 -12.285 1.00 62.62 82 SER A C 1
ATOM 615 O O . SER A 1 82 ? 13.412 4.427 -12.852 1.00 62.62 82 SER A O 1
ATOM 617 N N . ALA A 1 83 ? 13.000 2.226 -12.657 1.00 61.97 83 ALA A N 1
ATOM 618 C CA . ALA A 1 83 ? 13.252 1.883 -14.052 1.00 61.97 83 ALA A CA 1
ATOM 619 C C . ALA A 1 83 ? 11.961 2.143 -14.852 1.00 61.97 83 ALA A C 1
ATOM 621 O O . ALA A 1 83 ? 10.879 2.144 -14.266 1.00 61.97 83 ALA A O 1
ATOM 622 N N . VAL A 1 84 ? 12.045 2.318 -16.176 1.00 64.81 84 VAL A N 1
ATOM 623 C CA . VAL A 1 84 ? 10.881 2.589 -17.057 1.00 64.81 84 VAL A CA 1
ATOM 624 C C . VAL A 1 84 ? 9.704 1.630 -16.790 1.00 64.81 84 VAL A C 1
ATOM 626 O O . VAL A 1 84 ? 8.545 2.026 -16.830 1.00 64.81 84 VAL A O 1
ATOM 629 N N . GLU A 1 85 ? 10.000 0.384 -16.421 1.00 62.78 85 GLU A N 1
ATOM 630 C CA . GLU A 1 85 ? 9.020 -0.672 -16.146 1.00 62.78 85 GLU A CA 1
ATOM 631 C C . GLU A 1 85 ? 8.303 -0.574 -14.780 1.00 62.78 85 GLU A C 1
ATOM 633 O O . GLU A 1 85 ? 7.328 -1.288 -14.558 1.00 62.78 85 GLU A O 1
ATOM 638 N N . GLY A 1 86 ? 8.767 0.267 -13.847 1.00 72.62 86 GLY A N 1
ATOM 639 C CA . GLY A 1 86 ? 8.193 0.425 -12.499 1.00 72.62 86 GLY A CA 1
ATOM 640 C C . GLY A 1 86 ? 7.242 1.615 -12.343 1.00 72.62 86 GLY A C 1
ATOM 641 O O . GLY A 1 86 ? 6.551 1.721 -11.329 1.00 72.62 86 GLY A O 1
ATOM 642 N N . VAL A 1 87 ? 7.179 2.495 -13.346 1.00 83.25 87 VAL A N 1
ATOM 643 C CA . VAL A 1 87 ? 6.485 3.792 -13.268 1.00 83.25 87 VAL A CA 1
ATOM 644 C C . VAL A 1 87 ? 4.987 3.628 -13.015 1.00 83.25 87 VAL A C 1
ATOM 646 O O . VAL A 1 87 ? 4.415 4.344 -12.199 1.00 83.25 87 VAL A O 1
ATOM 649 N N . ALA A 1 88 ? 4.348 2.657 -13.667 1.00 85.94 88 ALA A N 1
ATOM 650 C CA . ALA A 1 88 ? 2.909 2.449 -13.538 1.00 85.94 88 ALA A CA 1
ATOM 651 C C . ALA A 1 88 ? 2.515 1.927 -12.143 1.00 85.94 88 ALA A C 1
ATOM 653 O O . ALA A 1 88 ? 1.560 2.416 -11.546 1.00 85.94 88 ALA A O 1
ATOM 654 N N . THR A 1 89 ? 3.299 1.008 -11.571 1.00 89.56 89 THR A N 1
ATOM 655 C CA . THR A 1 89 ? 3.104 0.547 -10.186 1.00 89.56 89 THR A CA 1
ATOM 656 C C . THR A 1 89 ? 3.282 1.695 -9.192 1.00 89.56 89 THR A C 1
ATOM 658 O O . THR A 1 89 ? 2.504 1.825 -8.250 1.00 89.56 89 THR A O 1
ATOM 661 N N . GLN A 1 90 ? 4.279 2.558 -9.412 1.00 91.50 90 GLN A N 1
ATOM 662 C CA . GLN A 1 90 ? 4.497 3.740 -8.578 1.00 91.50 90 GLN A CA 1
ATOM 663 C C . GLN A 1 90 ? 3.354 4.745 -8.665 1.00 91.50 90 GLN A C 1
ATOM 665 O O . GLN A 1 90 ? 2.971 5.299 -7.640 1.00 91.50 90 GLN A O 1
ATOM 670 N N . ALA A 1 91 ? 2.797 4.959 -9.857 1.00 90.69 91 ALA A N 1
ATOM 671 C CA . ALA A 1 91 ? 1.664 5.854 -10.054 1.00 90.69 91 ALA A CA 1
ATOM 672 C C . ALA A 1 91 ? 0.425 5.375 -9.282 1.00 90.69 91 ALA A C 1
ATOM 674 O O . ALA A 1 91 ? -0.182 6.160 -8.555 1.00 90.69 91 ALA A O 1
ATOM 675 N N . GLU A 1 92 ? 0.089 4.084 -9.359 1.00 93.62 92 GLU A N 1
ATOM 676 C CA . GLU A 1 92 ? -1.041 3.524 -8.606 1.00 93.62 92 GLU A CA 1
ATOM 677 C C . GLU A 1 92 ? -0.786 3.525 -7.093 1.00 93.62 92 GLU A C 1
ATOM 679 O O . GLU A 1 92 ? -1.675 3.856 -6.306 1.00 93.62 92 GLU A O 1
ATOM 684 N N . ALA A 1 93 ? 0.448 3.244 -6.663 1.00 93.75 93 ALA A N 1
ATOM 685 C CA . ALA A 1 93 ? 0.807 3.329 -5.252 1.00 93.75 93 ALA A CA 1
ATOM 686 C C . ALA A 1 93 ? 0.713 4.775 -4.723 1.00 93.75 93 ALA A C 1
ATOM 688 O O . ALA A 1 93 ? 0.185 5.007 -3.634 1.00 93.75 93 ALA A O 1
ATOM 689 N N . ALA A 1 94 ? 1.147 5.760 -5.514 1.00 94.31 94 ALA A N 1
ATOM 690 C CA . ALA A 1 94 ? 1.009 7.176 -5.192 1.00 94.31 94 ALA A CA 1
ATOM 691 C C . ALA A 1 94 ? -0.463 7.615 -5.155 1.00 94.31 94 ALA A C 1
ATOM 693 O O . ALA A 1 94 ? -0.859 8.337 -4.241 1.00 94.31 94 ALA A O 1
ATOM 694 N N . LYS A 1 95 ? -1.295 7.130 -6.087 1.00 93.62 95 LYS A N 1
ATOM 695 C CA . LYS A 1 95 ? -2.749 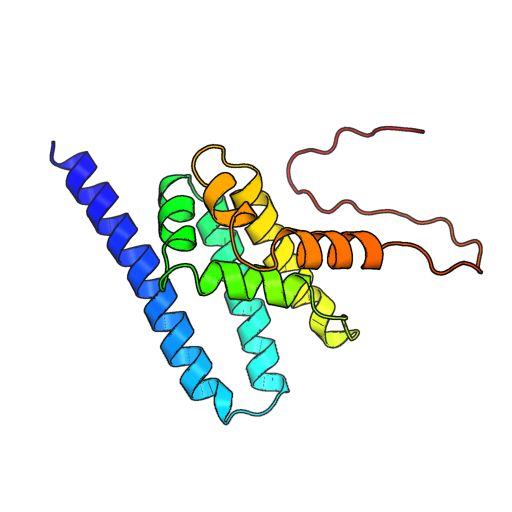7.357 -6.090 1.00 93.62 95 LYS A CA 1
ATOM 696 C C . LYS A 1 95 ? -3.397 6.816 -4.813 1.00 93.62 95 LYS A C 1
ATOM 698 O O . LYS A 1 95 ? -4.189 7.522 -4.192 1.00 93.62 95 LYS A O 1
ATOM 703 N N . ALA A 1 96 ? -3.034 5.609 -4.377 1.00 95.06 96 ALA A N 1
ATOM 704 C CA . ALA A 1 96 ? -3.520 5.057 -3.114 1.00 95.06 96 ALA A CA 1
ATOM 705 C C . ALA A 1 96 ? -3.096 5.923 -1.912 1.00 95.06 96 ALA A C 1
ATOM 707 O O . ALA A 1 96 ? -3.933 6.291 -1.086 1.00 95.06 96 ALA A O 1
ATOM 708 N N . LEU A 1 97 ? -1.815 6.307 -1.838 1.00 95.38 97 LEU A N 1
ATOM 709 C CA . LEU A 1 97 ? -1.299 7.165 -0.766 1.00 95.38 97 LEU A CA 1
ATOM 710 C C . LEU A 1 97 ? -1.958 8.547 -0.746 1.00 95.38 97 LEU A C 1
ATOM 712 O O . LEU A 1 97 ? -2.198 9.074 0.334 1.00 95.38 97 LEU A O 1
ATOM 716 N N . ALA A 1 98 ? -2.306 9.118 -1.900 1.00 95.25 98 ALA A N 1
ATOM 717 C CA . ALA A 1 98 ? -3.013 10.393 -1.976 1.00 95.25 98 ALA A CA 1
ATOM 718 C C . ALA A 1 98 ? -4.375 10.340 -1.265 1.00 95.25 98 ALA A C 1
ATOM 720 O O . ALA A 1 98 ? -4.681 11.224 -0.463 1.00 95.25 98 ALA A O 1
ATOM 721 N N . PHE A 1 99 ? -5.167 9.285 -1.496 1.00 94.00 99 PHE A N 1
ATOM 722 C CA . PHE A 1 99 ? -6.442 9.094 -0.794 1.00 94.00 99 PHE A CA 1
ATOM 723 C C . PHE A 1 99 ? -6.259 8.868 0.708 1.00 94.00 99 PHE A C 1
ATOM 725 O O . PHE A 1 99 ? -7.084 9.322 1.496 1.00 94.00 99 PHE A O 1
ATOM 732 N N . LEU A 1 100 ? -5.193 8.174 1.108 1.00 93.44 100 LEU A N 1
ATOM 733 C CA . LEU A 1 100 ? -4.906 7.900 2.514 1.00 93.44 100 LEU A CA 1
ATOM 734 C C . LEU A 1 100 ? -4.396 9.144 3.263 1.00 93.44 100 LEU A C 1
ATOM 736 O O . LEU A 1 100 ? -4.845 9.422 4.365 1.00 93.44 100 LEU A O 1
ATOM 740 N N . ILE A 1 101 ? -3.492 9.930 2.678 1.00 94.38 101 ILE A N 1
ATOM 741 C CA . ILE A 1 101 ? -2.942 11.149 3.303 1.00 94.38 101 ILE A CA 1
ATOM 742 C C . ILE A 1 101 ? -3.980 12.282 3.341 1.00 94.38 101 ILE A C 1
ATOM 744 O O . ILE A 1 101 ? -3.927 13.138 4.232 1.00 94.38 101 ILE A O 1
ATOM 748 N N . GLY A 1 102 ? -4.902 12.294 2.373 1.00 91.62 102 GLY A N 1
ATOM 749 C CA . GLY A 1 102 ? -6.008 13.247 2.305 1.00 91.62 102 GLY A CA 1
ATOM 750 C C . GLY A 1 102 ? -7.116 13.004 3.332 1.00 91.62 102 GLY A C 1
ATOM 751 O O . GLY A 1 102 ? -7.938 13.890 3.539 1.00 91.62 102 GLY A O 1
ATOM 752 N N . ASP A 1 103 ? -7.141 11.841 3.984 1.00 90.88 103 ASP A N 1
ATOM 753 C CA . ASP A 1 103 ? -8.123 11.514 5.017 1.00 90.88 103 ASP A CA 1
ATOM 754 C C . ASP A 1 103 ? -7.578 11.843 6.417 1.00 90.88 103 ASP A C 1
ATOM 756 O O . ASP A 1 103 ? -6.571 11.284 6.860 1.00 90.88 103 ASP A O 1
ATOM 760 N N . VAL A 1 104 ? -8.269 12.748 7.117 1.00 90.50 104 VAL A N 1
ATOM 761 C CA . VAL A 1 104 ? -7.930 13.203 8.475 1.00 90.50 104 VAL A CA 1
ATOM 762 C C . VAL A 1 104 ? -7.821 12.052 9.473 1.00 90.50 104 VAL A C 1
ATOM 764 O O . VAL A 1 104 ? -6.920 12.081 10.308 1.00 90.50 104 VAL A O 1
ATOM 767 N N . ASP A 1 105 ? -8.645 11.014 9.348 1.00 90.12 105 ASP A N 1
ATOM 768 C CA . ASP A 1 105 ? -8.721 9.932 10.334 1.00 90.12 105 ASP A CA 1
ATOM 769 C C . ASP A 1 105 ? -7.538 8.959 10.260 1.00 90.12 105 ASP A C 1
ATOM 771 O O . ASP A 1 105 ? -7.275 8.206 11.202 1.00 90.12 105 ASP A O 1
ATOM 775 N N . VAL A 1 106 ? -6.839 8.914 9.122 1.00 93.88 106 VAL A N 1
ATOM 776 C CA . VAL A 1 106 ? -5.774 7.928 8.883 1.00 93.88 106 VAL A CA 1
ATOM 777 C C . VAL A 1 106 ? -4.432 8.538 8.508 1.00 93.88 106 VAL A C 1
ATOM 779 O O . VAL A 1 106 ? -3.420 7.835 8.573 1.00 93.88 106 VAL A O 1
ATOM 782 N N . ARG A 1 107 ? -4.376 9.828 8.157 1.00 94.25 107 ARG A N 1
ATOM 783 C CA . ARG A 1 107 ? -3.134 10.464 7.697 1.00 94.25 107 ARG A CA 1
ATOM 784 C C . ARG A 1 107 ? -1.990 10.344 8.693 1.00 94.25 107 ARG A C 1
ATOM 786 O O . ARG A 1 107 ? -0.863 10.090 8.281 1.00 94.25 107 ARG A O 1
ATOM 793 N N . GLU A 1 108 ? -2.268 10.489 9.986 1.00 92.25 108 GLU A N 1
ATOM 794 C CA . GLU A 1 108 ? -1.239 10.425 11.027 1.00 92.25 108 GLU A CA 1
ATOM 795 C C . GLU A 1 108 ? -0.627 9.031 11.102 1.00 92.25 108 GLU A C 1
ATOM 797 O O . GLU A 1 108 ? 0.589 8.887 11.191 1.00 92.25 108 GLU A O 1
ATOM 802 N N . LYS A 1 109 ? -1.452 7.991 10.952 1.00 92.69 109 LYS A N 1
ATOM 803 C CA . LYS A 1 109 ? -0.985 6.603 10.921 1.00 92.69 109 LYS A CA 1
ATOM 804 C C . LYS A 1 109 ? -0.129 6.309 9.696 1.00 92.69 109 LYS A C 1
ATOM 806 O O . LYS A 1 109 ? 0.825 5.548 9.802 1.00 92.69 109 LYS A O 1
ATOM 811 N N . VAL A 1 110 ? -0.458 6.904 8.549 1.00 94.19 110 VAL A N 1
ATOM 812 C CA . VAL A 1 110 ? 0.298 6.740 7.298 1.00 94.19 110 VAL A CA 1
ATOM 813 C C . VAL A 1 110 ? 1.634 7.477 7.368 1.00 94.19 110 VAL A C 1
ATOM 815 O O . VAL A 1 110 ? 2.669 6.901 7.045 1.00 94.19 110 VAL A O 1
ATOM 818 N N . LEU A 1 111 ? 1.630 8.734 7.818 1.00 92.62 111 LEU A N 1
ATOM 819 C CA . 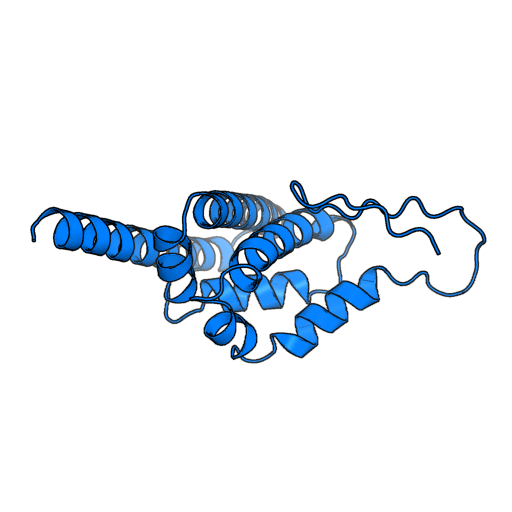LEU A 1 111 ? 2.838 9.558 7.937 1.00 92.62 111 LEU A CA 1
ATOM 820 C C . LEU A 1 111 ? 3.732 9.134 9.110 1.00 92.62 111 LEU A C 1
ATOM 822 O O . LEU A 1 111 ? 4.940 9.346 9.056 1.00 92.62 111 LEU A O 1
ATOM 826 N N . GLY A 1 112 ? 3.156 8.501 10.132 1.00 92.56 112 GLY A N 1
ATOM 827 C CA . GLY A 1 112 ? 3.878 7.912 11.256 1.00 92.56 112 GLY A CA 1
ATOM 828 C C . GLY A 1 112 ? 4.566 6.582 10.935 1.00 92.56 112 GLY A C 1
ATOM 829 O O . GLY A 1 112 ? 5.289 6.062 11.785 1.00 92.56 112 GLY A O 1
ATOM 830 N N . ARG A 1 113 ? 4.373 6.007 9.735 1.00 93.88 113 ARG A N 1
ATOM 831 C CA . ARG A 1 113 ? 5.079 4.778 9.339 1.00 93.88 113 ARG A CA 1
ATOM 832 C C . ARG A 1 113 ? 6.578 5.037 9.138 1.00 93.88 113 ARG A C 1
ATOM 834 O O . ARG A 1 113 ? 6.964 6.092 8.619 1.00 93.88 113 ARG A O 1
ATOM 841 N N . PRO A 1 114 ? 7.444 4.060 9.460 1.00 91.81 114 PRO A N 1
ATOM 842 C CA . PRO A 1 114 ? 8.871 4.161 9.185 1.00 91.81 114 PRO A CA 1
ATOM 843 C C . PRO A 1 114 ? 9.144 4.438 7.702 1.00 91.81 114 PRO A C 1
ATOM 845 O O . PRO A 1 114 ? 8.616 3.769 6.818 1.00 91.81 114 PRO A O 1
ATOM 848 N N . GLY A 1 115 ? 9.980 5.437 7.417 1.00 87.75 115 GLY A N 1
ATOM 849 C CA . GLY A 1 115 ? 10.370 5.760 6.043 1.00 87.75 115 GLY A CA 1
ATOM 850 C C . GLY A 1 115 ? 9.302 6.475 5.207 1.00 87.75 115 GLY A C 1
ATOM 851 O O . GLY A 1 115 ? 9.574 6.754 4.040 1.00 87.75 115 GLY A O 1
ATOM 852 N N . ALA A 1 116 ? 8.147 6.845 5.780 1.00 91.69 116 ALA A N 1
ATOM 853 C CA . ALA A 1 116 ? 7.091 7.554 5.057 1.00 91.69 116 ALA A CA 1
ATOM 854 C C . ALA A 1 116 ? 7.593 8.859 4.421 1.00 91.69 116 ALA A C 1
ATOM 856 O O . ALA A 1 116 ? 7.574 9.005 3.198 1.00 91.69 116 ALA A O 1
ATOM 857 N N . LEU A 1 117 ? 8.119 9.779 5.235 1.00 91.81 117 LEU A N 1
ATOM 858 C CA . LEU A 1 117 ? 8.658 11.056 4.754 1.00 91.81 117 LEU A CA 1
ATOM 859 C C . LEU A 1 117 ? 9.823 10.869 3.763 1.00 91.81 117 LEU A C 1
ATOM 861 O O . LEU A 1 117 ? 9.744 11.427 2.669 1.00 91.81 117 LEU A O 1
ATOM 865 N N . PRO A 1 118 ? 10.877 10.081 4.068 1.00 92.50 118 PRO A N 1
ATOM 866 C CA . PRO A 1 118 ? 11.969 9.847 3.124 1.00 92.50 118 PRO A CA 1
ATOM 867 C C . PRO A 1 118 ? 11.516 9.313 1.760 1.00 92.50 118 PRO A C 1
ATOM 869 O O . PRO A 1 118 ? 12.015 9.768 0.730 1.00 92.50 118 PRO A O 1
ATOM 872 N N . ASN A 1 119 ? 10.570 8.370 1.731 1.00 92.38 119 ASN A N 1
ATOM 873 C CA . ASN A 1 119 ? 10.088 7.780 0.484 1.00 92.38 119 ASN A CA 1
ATOM 874 C C . ASN A 1 119 ? 9.220 8.755 -0.320 1.00 92.38 119 ASN A C 1
ATOM 876 O O . ASN A 1 119 ? 9.401 8.865 -1.532 1.00 92.38 119 ASN A O 1
ATOM 880 N N . LEU A 1 120 ? 8.345 9.515 0.347 1.00 90.19 120 LEU A N 1
ATOM 881 C CA . LEU A 1 120 ? 7.538 10.558 -0.292 1.00 90.19 120 LEU A CA 1
ATOM 882 C C . LEU A 1 120 ? 8.412 11.678 -0.866 1.00 90.19 120 LEU A C 1
ATOM 884 O O . LEU A 1 120 ? 8.224 12.081 -2.011 1.00 90.19 120 LEU A O 1
ATOM 888 N N . LEU A 1 121 ? 9.408 12.145 -0.108 1.00 89.62 121 LEU A N 1
ATOM 889 C CA . LEU A 1 121 ? 10.360 13.149 -0.584 1.00 89.62 121 LEU A CA 1
ATOM 890 C C . LEU A 1 121 ? 11.138 12.635 -1.792 1.00 89.62 121 LEU A C 1
ATOM 892 O O . LEU A 1 121 ? 11.257 13.340 -2.790 1.00 89.62 121 LEU A O 1
ATOM 896 N N . ARG A 1 122 ? 11.627 11.391 -1.745 1.00 87.94 122 ARG A N 1
ATOM 897 C CA . ARG A 1 122 ? 12.337 10.790 -2.879 1.00 87.94 122 ARG A CA 1
ATOM 898 C C . ARG A 1 122 ? 11.455 10.709 -4.124 1.00 87.94 122 ARG A C 1
ATOM 900 O O . ARG A 1 122 ? 11.943 10.979 -5.219 1.00 87.94 122 ARG A O 1
ATOM 907 N N . PHE A 1 123 ? 10.177 10.380 -3.961 1.00 87.50 123 PHE A N 1
ATOM 908 C CA . PHE A 1 123 ? 9.218 10.376 -5.058 1.00 87.50 123 PHE A CA 1
ATOM 909 C C . PHE A 1 123 ? 9.003 11.773 -5.641 1.00 87.50 123 PHE A C 1
ATOM 911 O O . PHE A 1 123 ? 9.136 11.944 -6.848 1.00 87.50 123 PHE A O 1
ATOM 918 N N . ILE A 1 124 ? 8.778 12.790 -4.807 1.00 87.38 124 ILE A N 1
ATOM 919 C CA . ILE A 1 124 ? 8.638 14.184 -5.263 1.00 87.38 124 ILE A CA 1
ATOM 920 C C . ILE A 1 124 ? 9.899 14.637 -6.014 1.00 87.38 124 ILE A C 1
ATOM 922 O O . ILE A 1 124 ? 9.810 15.178 -7.115 1.00 87.38 124 ILE A O 1
ATOM 926 N N . PHE A 1 125 ? 11.084 14.358 -5.466 1.00 84.06 125 PHE A N 1
ATOM 927 C CA . PHE A 1 125 ? 12.352 14.706 -6.104 1.00 84.06 125 PHE A CA 1
ATOM 928 C C . PHE A 1 125 ? 12.626 13.922 -7.393 1.00 84.06 125 PHE A C 1
ATOM 930 O O . PHE A 1 125 ? 13.400 14.388 -8.225 1.00 84.06 125 PHE A O 1
ATOM 937 N N . SER A 1 126 ? 11.976 12.776 -7.612 1.00 81.00 126 SER A N 1
ATOM 938 C CA . SER A 1 126 ? 12.114 12.025 -8.867 1.00 81.00 126 SER A CA 1
ATOM 939 C C . SER A 1 126 ? 11.545 12.769 -10.081 1.00 81.00 126 SER A C 1
ATOM 941 O O . SER A 1 126 ? 12.002 12.540 -11.199 1.00 81.00 126 SER A O 1
ATOM 943 N N . PHE A 1 127 ? 10.616 13.707 -9.860 1.00 77.06 127 PHE A N 1
ATOM 944 C CA . PHE A 1 127 ? 10.064 14.578 -10.900 1.00 77.06 127 PHE A CA 1
ATOM 945 C C . PHE A 1 127 ? 10.927 15.811 -11.177 1.00 77.06 127 PHE A C 1
ATOM 947 O O . PHE A 1 127 ? 10.627 16.562 -12.106 1.00 77.06 127 PHE A O 1
ATOM 954 N N . GLN A 1 128 ? 11.984 16.056 -10.391 1.00 75.19 128 GLN A N 1
ATOM 955 C CA . GLN A 1 128 ? 12.840 17.203 -10.652 1.00 75.19 128 GLN A CA 1
ATOM 956 C C . GLN A 1 128 ? 13.628 16.992 -11.948 1.00 75.19 128 GLN A C 1
ATOM 958 O O . GLN A 1 128 ? 14.309 15.971 -12.105 1.00 75.19 128 GLN A O 1
ATOM 963 N N . PRO A 1 129 ? 13.583 17.960 -12.879 1.00 58.00 129 PRO A N 1
ATOM 964 C CA . PRO A 1 129 ? 14.380 17.886 -14.085 1.00 58.00 129 PRO A CA 1
ATOM 965 C C . PRO A 1 129 ? 15.857 17.916 -13.697 1.00 58.00 129 PRO A C 1
ATOM 967 O O . PRO A 1 129 ? 16.342 18.873 -13.087 1.00 58.00 129 PRO A O 1
ATOM 970 N N . LYS A 1 130 ? 16.595 16.857 -14.046 1.00 55.38 130 LYS A N 1
ATOM 971 C CA . LYS A 1 130 ? 18.058 16.881 -13.965 1.00 55.38 130 LYS A CA 1
ATOM 972 C C . LYS A 1 130 ? 18.522 18.053 -14.828 1.00 55.38 130 LYS A C 1
ATOM 974 O O . LYS A 1 130 ? 18.131 18.140 -15.990 1.00 55.38 130 LYS A O 1
ATOM 979 N N . LYS A 1 131 ? 19.282 18.988 -14.248 1.00 50.03 131 LYS A N 1
ATOM 980 C CA . LYS A 1 131 ? 19.774 20.170 -14.970 1.00 50.03 131 LYS A CA 1
ATOM 981 C C . LYS A 1 131 ? 20.364 19.739 -16.323 1.00 50.03 131 LYS A C 1
ATOM 983 O O . LYS A 1 131 ? 21.169 18.814 -16.359 1.00 50.03 131 LYS A O 1
ATOM 988 N N . SER A 1 132 ? 19.974 20.471 -17.373 1.00 51.16 132 SER A N 1
ATOM 989 C CA . SER A 1 132 ? 20.303 20.338 -18.809 1.00 51.16 132 SER A CA 1
ATOM 990 C C . SER A 1 132 ? 19.339 19.506 -19.682 1.00 51.16 132 SER A C 1
ATOM 992 O O . SER A 1 132 ? 19.557 18.338 -19.957 1.00 51.16 132 SER A O 1
ATOM 994 N N . VAL A 1 133 ? 18.243 20.142 -20.116 1.00 40.12 133 VAL A N 1
ATOM 995 C CA . VAL A 1 133 ? 17.856 20.455 -21.518 1.00 40.12 133 VAL A CA 1
ATOM 996 C C . VAL A 1 133 ? 16.526 21.222 -21.434 1.00 40.12 133 VAL A C 1
ATOM 998 O O . VAL A 1 133 ? 15.612 20.807 -20.726 1.00 40.12 133 VAL A O 1
ATOM 1001 N N . LYS A 1 134 ? 16.413 22.372 -22.116 1.00 46.38 134 LYS A N 1
ATOM 1002 C CA . LYS A 1 134 ? 15.154 23.132 -22.211 1.00 46.38 134 LYS A CA 1
ATOM 1003 C C . LYS A 1 134 ? 14.115 22.292 -22.961 1.00 46.38 134 LYS A C 1
ATOM 1005 O O . LYS A 1 134 ? 14.085 22.303 -24.186 1.00 46.38 134 LYS A O 1
ATOM 1010 N N . VAL A 1 135 ? 13.245 21.607 -22.231 1.00 44.34 135 VAL A N 1
ATOM 1011 C CA . VAL A 1 135 ? 11.999 21.051 -22.763 1.00 44.34 135 VAL A CA 1
ATOM 1012 C C . VAL A 1 135 ? 10.869 21.669 -21.953 1.00 44.34 135 VAL A C 1
ATOM 1014 O O . VAL A 1 135 ? 10.928 21.690 -20.727 1.00 44.34 135 VAL A O 1
ATOM 1017 N N . LYS A 1 136 ? 9.865 22.242 -22.628 1.00 40.59 136 LYS A N 1
ATOM 1018 C CA . LYS A 1 136 ? 8.649 22.747 -21.977 1.00 40.59 136 LYS A CA 1
ATOM 1019 C C . LYS A 1 136 ? 7.986 21.576 -21.245 1.00 40.59 136 LYS A C 1
ATOM 1021 O O . LYS A 1 136 ? 7.433 20.689 -21.888 1.00 40.59 136 LYS A O 1
ATOM 1026 N N . TYR A 1 137 ? 8.084 21.547 -19.919 1.00 41.72 137 TYR A N 1
ATOM 1027 C CA . TYR A 1 137 ? 7.490 20.491 -19.110 1.00 41.72 137 TYR A CA 1
ATOM 1028 C C . TYR A 1 137 ? 5.981 20.708 -19.007 1.00 41.72 137 TYR A C 1
ATOM 1030 O O . TYR A 1 137 ? 5.522 21.667 -18.393 1.00 41.72 137 TYR A O 1
ATOM 1038 N N . PHE A 1 138 ? 5.211 19.789 -19.584 1.00 36.16 138 PHE A N 1
ATOM 1039 C CA . PHE A 1 138 ? 3.818 19.590 -19.209 1.00 36.16 138 PHE A CA 1
ATOM 1040 C C . PHE A 1 138 ? 3.830 18.756 -17.923 1.00 36.16 138 PHE A C 1
ATOM 1042 O O . PHE A 1 138 ? 3.968 17.533 -17.957 1.00 36.16 138 PHE A O 1
ATOM 1049 N N . VAL A 1 139 ? 3.783 19.418 -16.767 1.00 39.25 139 VAL A N 1
ATOM 1050 C CA . VAL A 1 139 ? 3.611 18.726 -15.487 1.00 39.25 139 VAL A CA 1
ATOM 1051 C C . VAL A 1 139 ? 2.143 18.317 -15.401 1.00 39.25 139 VAL A C 1
ATOM 1053 O O . VAL A 1 139 ? 1.292 19.095 -14.977 1.00 39.25 139 VAL A O 1
ATOM 1056 N N . VAL A 1 140 ? 1.825 17.094 -15.827 1.00 39.12 140 VAL A N 1
ATOM 1057 C CA . VAL A 1 140 ? 0.537 16.479 -15.492 1.00 39.12 140 VAL A CA 1
ATOM 1058 C C . VAL A 1 140 ? 0.610 16.079 -14.024 1.00 39.12 140 VAL A C 1
ATOM 1060 O O . VAL A 1 140 ? 1.061 14.990 -13.674 1.00 39.12 140 VAL A O 1
ATOM 1063 N N . ILE A 1 141 ? 0.185 16.986 -13.148 1.00 39.50 141 ILE A N 1
ATOM 1064 C CA . ILE A 1 141 ? -0.160 16.649 -11.770 1.00 39.50 141 ILE A CA 1
ATOM 1065 C C . ILE A 1 141 ? -1.406 15.758 -11.854 1.00 39.50 141 ILE A C 1
ATOM 1067 O O . ILE A 1 141 ? -2.533 16.240 -11.943 1.00 39.50 141 ILE A O 1
ATOM 1071 N N . MET A 1 142 ? -1.204 14.439 -11.896 1.00 36.50 142 MET A N 1
ATOM 1072 C CA . MET A 1 142 ? -2.278 13.449 -11.805 1.00 36.50 142 MET A CA 1
ATOM 1073 C C . MET A 1 142 ? -2.820 13.425 -10.366 1.00 36.50 142 MET A C 1
ATOM 1075 O O . MET A 1 142 ? -2.483 12.565 -9.561 1.00 36.50 142 MET A O 1
ATOM 1079 N N . PHE A 1 143 ? -3.676 14.390 -10.039 1.00 36.72 143 PHE A N 1
ATOM 1080 C CA . PHE A 1 143 ? -4.639 14.281 -8.947 1.00 36.72 143 PHE A CA 1
ATOM 1081 C C . PHE A 1 143 ? -6.032 14.327 -9.578 1.00 36.72 143 PHE A C 1
ATOM 1083 O O . PHE A 1 143 ? -6.451 15.397 -10.018 1.00 36.72 143 PHE A O 1
ATOM 1090 N N . PRO A 1 144 ? -6.787 13.213 -9.632 1.00 35.53 144 PRO A N 1
ATOM 1091 C CA . PRO A 1 144 ? -8.042 13.159 -10.382 1.00 35.53 144 PRO A CA 1
ATOM 1092 C C . PRO A 1 144 ? -9.172 14.069 -9.873 1.00 35.53 144 PRO A C 1
ATOM 1094 O O . PRO A 1 144 ? -10.256 14.019 -10.445 1.00 35.53 144 PRO A O 1
ATOM 1097 N N . ARG A 1 145 ? -8.990 14.867 -8.804 1.00 38.34 145 ARG A N 1
ATOM 1098 C CA . ARG A 1 145 ? -10.080 15.690 -8.237 1.00 38.34 145 ARG A CA 1
ATOM 1099 C C . ARG A 1 145 ? -9.747 17.081 -7.690 1.00 38.34 145 ARG A C 1
ATOM 1101 O O . ARG A 1 145 ? -10.665 17.738 -7.217 1.00 38.34 145 ARG A O 1
ATOM 1108 N N . TYR A 1 146 ? -8.521 17.589 -7.811 1.00 41.00 146 TYR A N 1
ATOM 1109 C CA . TYR A 1 146 ? -8.221 18.968 -7.386 1.00 41.00 146 TYR A CA 1
ATOM 1110 C C . TYR A 1 146 ? -7.282 19.681 -8.363 1.00 41.00 146 TYR A C 1
ATOM 1112 O O . TYR A 1 146 ? -6.183 20.098 -8.013 1.00 41.00 146 TYR A O 1
ATOM 1120 N N . CYS A 1 147 ? -7.732 19.858 -9.606 1.00 32.59 147 CYS A N 1
ATOM 1121 C CA . CYS A 1 147 ? -7.146 20.851 -10.502 1.00 32.59 147 CYS A CA 1
ATOM 1122 C C . CYS A 1 147 ? -7.615 22.252 -10.077 1.00 32.59 147 CYS A C 1
ATOM 1124 O O . CYS A 1 147 ? -8.640 22.738 -10.549 1.00 32.59 147 CYS A O 1
ATOM 1126 N N . ARG A 1 148 ? -6.857 22.926 -9.206 1.00 30.12 148 ARG A N 1
ATOM 1127 C CA . ARG A 1 148 ? -6.746 24.390 -9.269 1.00 30.12 148 ARG A CA 1
ATOM 1128 C C . ARG A 1 148 ? -5.376 24.705 -9.847 1.00 30.12 148 ARG A C 1
ATOM 1130 O O . ARG A 1 148 ? -4.359 24.385 -9.242 1.00 30.12 148 ARG A O 1
ATOM 1137 N N . LEU A 1 149 ? -5.385 25.288 -11.041 1.00 31.97 149 LEU A N 1
ATOM 1138 C CA . LEU A 1 149 ? -4.216 25.879 -11.679 1.00 31.97 149 LEU A CA 1
ATOM 1139 C C . LEU A 1 149 ? -3.647 26.945 -10.735 1.00 31.97 149 LEU A C 1
ATOM 1141 O O . LEU A 1 149 ? -4.307 27.949 -10.476 1.00 31.97 149 LEU A O 1
ATOM 1145 N N . LEU A 1 150 ? -2.447 26.718 -10.209 1.00 32.34 150 LEU A N 1
ATOM 1146 C CA . LEU A 1 150 ? -1.611 27.791 -9.689 1.00 32.34 150 LEU A CA 1
ATOM 1147 C C . LEU A 1 150 ? -0.589 28.107 -10.773 1.00 32.34 150 LEU A C 1
ATOM 1149 O O . LEU A 1 150 ? 0.336 27.333 -11.016 1.00 32.34 150 LEU A O 1
ATOM 1153 N N . SER A 1 151 ? -0.825 29.222 -11.455 1.00 29.41 151 SER A N 1
ATOM 1154 C CA . SER A 1 151 ? 0.154 29.865 -12.321 1.00 29.41 151 SER A CA 1
ATOM 1155 C C . SER A 1 151 ? 1.206 30.535 -11.434 1.00 29.41 151 SER A C 1
ATOM 1157 O O . SER A 1 151 ? 0.842 31.330 -10.568 1.00 29.41 151 SER A O 1
ATOM 1159 N N . PHE A 1 152 ? 2.480 30.220 -11.655 1.00 39.41 152 PHE A N 1
ATOM 1160 C CA . PHE A 1 152 ? 3.609 31.081 -11.301 1.00 39.41 152 PHE A CA 1
ATOM 1161 C C . PHE A 1 152 ? 4.294 31.507 -12.594 1.00 39.41 152 PHE A C 1
ATOM 1163 O O . PHE A 1 152 ? 4.423 30.637 -13.489 1.00 39.41 152 PHE A O 1
#

pLDDT: mean 76.06, std 19.74, range [29.41, 95.38]